Protein AF-A0A183HPW7-F1 (afdb_monomer_lite)

Secondary structure (DSSP, 8-state):
---S----S-HHHHTTTSHHHHHHHHHHHS--------SS--HHHHHHHHHHHHHHHHHTT---TT--HHHHHTT-HHHHHHHHHHHHHHHHHHHHHHHHHHHTEEEEE--PPP---------TTTT-S--EEEEEESS-HHHHHHHHHHHHHHHHTT-

Foldseek 3Di:
DDDPDDDCPDLLQVPLQLPVLQVVCCVLPVDHFDQDDDPDRDNVSSQVNLVRSVVVVVVLPQDLVPAHSVCSNVSPPVNSVVVVVSVVVSSVVVVVVVLCVVLFWDWDQDPDDDDDDDDDDDDVPPPPSDPTDTDDGRDPPVSSVVSVVVVVVVVVVVD

Structure (mmCIF, N/CA/C/O backbone):
data_AF-A0A183HPW7-F1
#
_entry.id   AF-A0A183HPW7-F1
#
loop_
_atom_site.group_PDB
_atom_site.id
_atom_site.type_symbol
_atom_site.label_atom_id
_atom_site.label_alt_id
_atom_site.label_comp_id
_atom_site.label_asym_id
_atom_site.label_entity_id
_atom_site.label_seq_id
_atom_site.pdbx_PDB_ins_code
_atom_site.Cartn_x
_atom_site.Cartn_y
_atom_site.Cartn_z
_atom_site.occupancy
_atom_site.B_iso_or_equiv
_atom_site.auth_seq_id
_atom_site.auth_comp_id
_atom_site.auth_asym_id
_atom_site.auth_atom_id
_atom_site.pdbx_PDB_model_num
ATOM 1 N N . MET A 1 1 ? 6.736 8.125 -18.982 1.00 39.19 1 MET A N 1
ATOM 2 C CA . MET A 1 1 ? 6.614 9.354 -18.169 1.00 39.19 1 MET A CA 1
ATOM 3 C C . MET A 1 1 ? 5.223 9.303 -17.582 1.00 39.19 1 MET A C 1
ATOM 5 O O . MET A 1 1 ? 4.291 9.486 -18.347 1.00 39.19 1 MET A O 1
ATOM 9 N N . HIS A 1 2 ? 5.097 8.968 -16.300 1.00 50.53 2 HIS A N 1
ATOM 10 C CA . HIS A 1 2 ? 3.793 8.844 -15.653 1.00 50.53 2 HIS A CA 1
ATOM 11 C C . HIS A 1 2 ? 3.227 10.245 -15.401 1.00 50.53 2 HIS A C 1
ATOM 13 O O . HIS A 1 2 ? 3.816 11.035 -14.653 1.00 50.53 2 HIS A O 1
ATOM 19 N N . SER A 1 3 ? 2.171 10.587 -16.136 1.00 44.47 3 SER A N 1
ATOM 20 C CA . SER A 1 3 ? 1.472 11.867 -16.039 1.00 44.47 3 SER A CA 1
ATOM 21 C C . SER A 1 3 ? 0.524 11.838 -14.840 1.00 44.47 3 SER A C 1
ATOM 23 O O . SER A 1 3 ? 0.104 10.787 -14.376 1.00 44.47 3 SER A O 1
ATOM 25 N N . SER A 1 4 ? 0.201 13.012 -14.313 1.00 51.66 4 SER A N 1
ATOM 26 C CA . SER A 1 4 ? -0.443 13.310 -13.022 1.00 51.66 4 SER A CA 1
ATOM 27 C C . SER A 1 4 ? -1.855 12.731 -12.767 1.00 51.66 4 SER A C 1
ATOM 29 O O . SER A 1 4 ? -2.539 13.191 -11.855 1.00 51.66 4 SER A O 1
ATOM 31 N N . SER A 1 5 ? -2.326 11.754 -13.542 1.00 58.62 5 SER A N 1
ATOM 32 C CA . SER A 1 5 ? -3.628 11.105 -13.373 1.00 58.62 5 SER A CA 1
ATOM 33 C C . SER A 1 5 ? -3.612 9.747 -14.078 1.00 58.62 5 SER A C 1
ATOM 35 O O . SER A 1 5 ? -3.964 9.656 -15.247 1.00 58.62 5 SER A O 1
ATOM 37 N N . GLU A 1 6 ? -3.139 8.697 -13.410 1.00 62.62 6 GLU A N 1
ATOM 38 C CA . GLU A 1 6 ? -3.058 7.367 -14.021 1.00 62.62 6 GLU A CA 1
ATOM 39 C C . GLU A 1 6 ? -3.808 6.363 -13.155 1.00 62.62 6 GLU A C 1
ATOM 41 O O . GLU A 1 6 ? -3.376 5.959 -12.074 1.00 62.62 6 GLU A O 1
ATOM 46 N N . LEU A 1 7 ? -4.994 6.007 -13.644 1.00 79.94 7 LEU A N 1
ATOM 47 C CA . LEU A 1 7 ? -5.596 4.725 -13.327 1.00 79.94 7 LEU A CA 1
ATOM 48 C C . LEU A 1 7 ? -4.624 3.648 -13.817 1.00 79.94 7 LEU A C 1
ATOM 50 O O . LEU A 1 7 ? -4.054 3.780 -14.894 1.00 79.94 7 LEU A O 1
ATOM 54 N N . VAL A 1 8 ? -4.428 2.605 -13.017 1.00 89.00 8 VAL A N 1
ATOM 55 C CA . VAL A 1 8 ? -3.639 1.443 -13.435 1.00 89.00 8 VAL A CA 1
ATOM 56 C C . VAL A 1 8 ? -4.417 0.724 -14.538 1.00 89.00 8 VAL A C 1
ATOM 58 O O . VAL A 1 8 ? -5.547 0.293 -14.294 1.00 89.00 8 VAL A O 1
ATOM 61 N N . GLU A 1 9 ? -3.831 0.608 -15.729 1.00 91.81 9 GLU A N 1
ATOM 62 C CA . GLU A 1 9 ? -4.420 -0.098 -16.873 1.00 91.81 9 GLU A CA 1
ATOM 63 C C . GLU A 1 9 ? -3.925 -1.546 -16.923 1.00 91.81 9 GLU A C 1
ATOM 65 O O . GLU A 1 9 ? -4.725 -2.474 -17.059 1.00 91.81 9 GLU A O 1
ATOM 70 N N . ASP A 1 10 ? -2.619 -1.745 -16.730 1.00 93.38 10 ASP A N 1
ATOM 71 C CA . ASP A 1 10 ? -1.989 -3.057 -16.615 1.00 93.38 10 ASP A CA 1
ATOM 72 C C . ASP A 1 10 ? -1.133 -3.113 -15.349 1.00 93.38 10 ASP A C 1
ATOM 74 O O . ASP A 1 10 ? -0.018 -2.597 -15.281 1.00 93.38 10 ASP A O 1
ATOM 78 N N . LEU A 1 11 ? -1.642 -3.820 -14.340 1.00 93.81 11 LEU A N 1
ATOM 79 C CA . LEU A 1 11 ? -0.978 -3.992 -13.050 1.00 93.81 11 LEU A CA 1
ATOM 80 C C . LEU A 1 11 ? 0.465 -4.510 -13.171 1.00 93.81 11 LEU A C 1
ATOM 82 O O . LEU A 1 11 ? 1.309 -4.177 -12.336 1.00 93.81 11 LEU A O 1
ATOM 86 N N . PHE A 1 12 ? 0.745 -5.362 -14.157 1.00 94.94 12 PHE A N 1
ATOM 87 C CA . PHE A 1 12 ? 2.037 -6.030 -14.285 1.00 94.94 12 PHE A CA 1
ATOM 88 C C . PHE A 1 12 ? 3.067 -5.180 -15.005 1.00 94.94 12 PHE A C 1
ATOM 90 O O . PHE A 1 12 ? 4.255 -5.397 -14.781 1.00 94.94 12 PHE A O 1
ATOM 97 N N . GLU A 1 13 ? 2.632 -4.218 -15.815 1.00 94.00 13 GLU A N 1
ATOM 98 C CA . GLU A 1 13 ? 3.511 -3.266 -16.486 1.00 94.00 13 GLU A CA 1
ATOM 99 C C . GLU A 1 13 ? 3.653 -1.966 -15.689 1.00 94.00 13 GLU A C 1
ATOM 101 O O . GLU A 1 13 ? 4.775 -1.530 -15.416 1.00 94.00 13 GLU A O 1
ATOM 106 N N . ASP A 1 14 ? 2.542 -1.414 -15.207 1.00 93.50 14 ASP A N 1
ATOM 107 C CA . ASP A 1 14 ? 2.483 -0.098 -14.565 1.00 93.50 14 ASP A CA 1
ATOM 108 C C . ASP A 1 14 ? 3.183 -0.058 -13.196 1.00 93.50 14 ASP A C 1
ATOM 110 O O . ASP A 1 14 ? 3.572 1.003 -12.710 1.00 93.50 14 ASP A O 1
ATOM 114 N N . LEU A 1 15 ? 3.392 -1.213 -12.552 1.00 94.62 15 LEU A N 1
ATOM 115 C CA . LEU A 1 15 ? 4.116 -1.298 -11.278 1.00 94.62 15 LEU A CA 1
ATOM 116 C C . LEU A 1 15 ? 5.626 -1.545 -11.422 1.00 94.62 15 LEU A C 1
ATOM 118 O O . LEU A 1 15 ? 6.346 -1.476 -10.421 1.00 94.62 15 LEU A O 1
ATOM 122 N N . LYS A 1 16 ? 6.141 -1.831 -12.626 1.00 95.00 16 LYS A N 1
ATOM 123 C CA . LYS A 1 16 ? 7.537 -2.285 -12.823 1.00 95.00 16 LYS A CA 1
ATOM 124 C C . LYS A 1 16 ? 8.583 -1.248 -12.460 1.00 95.00 16 LYS A C 1
ATOM 126 O O . LYS A 1 16 ? 9.700 -1.616 -12.099 1.00 95.00 16 LYS A O 1
ATOM 131 N N . ASP A 1 17 ? 8.268 0.034 -12.592 1.00 93.56 17 ASP A N 1
ATOM 132 C CA . ASP A 1 17 ? 9.202 1.114 -12.270 1.00 93.56 17 ASP A CA 1
ATOM 133 C C . ASP A 1 17 ? 9.198 1.500 -10.778 1.00 93.56 17 ASP A C 1
ATOM 135 O O . ASP A 1 17 ? 10.038 2.287 -10.325 1.00 93.56 17 ASP A O 1
ATOM 139 N N . GLY A 1 18 ? 8.267 0.923 -10.010 1.00 94.38 18 GLY A N 1
ATOM 140 C CA . GLY A 1 18 ? 8.073 1.145 -8.584 1.00 94.38 18 GLY A CA 1
ATOM 141 C C . GLY A 1 18 ? 7.488 2.505 -8.206 1.00 94.38 18 GLY A C 1
ATOM 142 O O . GLY A 1 18 ? 7.265 2.735 -7.021 1.00 94.38 18 GLY A O 1
ATOM 143 N N . VAL A 1 19 ? 7.218 3.401 -9.156 1.00 94.00 19 VAL A N 1
ATOM 144 C CA . VAL A 1 19 ? 6.720 4.753 -8.871 1.00 94.00 19 VAL A CA 1
ATOM 145 C C . VAL A 1 19 ? 5.302 4.697 -8.315 1.00 94.00 19 VAL A C 1
ATOM 147 O O . VAL A 1 19 ? 5.043 5.231 -7.235 1.00 94.00 19 VAL A O 1
ATOM 150 N N . LEU A 1 20 ? 4.393 4.019 -9.019 1.00 93.62 20 LEU A N 1
ATOM 151 C CA . LEU A 1 20 ? 3.006 3.874 -8.573 1.00 93.62 20 LEU A CA 1
ATOM 152 C C . LEU A 1 20 ? 2.904 3.058 -7.282 1.00 93.62 20 LEU A C 1
ATOM 154 O O . LEU A 1 20 ? 2.087 3.379 -6.421 1.00 93.62 20 LEU A O 1
ATOM 158 N N . LEU A 1 21 ? 3.774 2.058 -7.102 1.00 95.38 21 LEU A N 1
ATOM 159 C CA . LEU A 1 21 ? 3.840 1.302 -5.853 1.00 95.38 21 LEU A CA 1
ATOM 160 C C . LEU A 1 21 ? 4.242 2.202 -4.676 1.00 95.38 21 LEU A C 1
ATOM 162 O O . LEU A 1 21 ? 3.623 2.120 -3.616 1.00 95.38 21 LEU A O 1
ATOM 166 N N . CYS A 1 22 ? 5.234 3.081 -4.856 1.00 95.69 22 CYS A N 1
ATOM 167 C CA . CYS A 1 22 ? 5.590 4.069 -3.841 1.00 95.69 22 CYS A CA 1
ATOM 168 C C . CYS A 1 22 ? 4.403 4.983 -3.519 1.00 95.69 22 CYS A C 1
ATOM 170 O O . CYS A 1 22 ? 4.045 5.077 -2.351 1.00 95.69 22 CYS A O 1
ATOM 172 N N . HIS A 1 23 ? 3.742 5.580 -4.517 1.00 94.00 23 HIS A N 1
ATOM 173 C CA . HIS A 1 23 ? 2.583 6.450 -4.268 1.00 94.00 23 HIS A CA 1
ATOM 174 C C . HIS A 1 23 ? 1.438 5.727 -3.550 1.00 94.00 23 HIS A C 1
ATOM 176 O O . HIS A 1 23 ? 0.815 6.286 -2.650 1.00 94.00 23 HIS A O 1
ATOM 182 N N . LEU A 1 24 ? 1.156 4.473 -3.917 1.00 95.38 24 LEU A N 1
ATOM 183 C CA . LEU A 1 24 ? 0.146 3.669 -3.232 1.00 95.38 24 LEU A CA 1
ATOM 184 C C . LEU A 1 24 ? 0.494 3.509 -1.747 1.00 95.38 24 LEU A C 1
ATOM 186 O O . LEU A 1 24 ? -0.372 3.670 -0.890 1.00 95.38 24 LEU A O 1
ATOM 190 N N . ILE A 1 25 ? 1.760 3.229 -1.433 1.00 95.62 25 ILE A N 1
ATOM 191 C CA . ILE A 1 25 ? 2.231 3.141 -0.048 1.00 95.62 25 ILE A CA 1
ATOM 192 C C . ILE A 1 25 ? 2.106 4.496 0.651 1.00 95.62 25 ILE A C 1
ATOM 194 O O . ILE A 1 25 ? 1.647 4.524 1.789 1.00 95.62 25 ILE A O 1
ATOM 198 N N . GLU A 1 26 ? 2.449 5.608 -0.002 1.00 95.06 26 GLU A N 1
ATOM 199 C CA . GLU A 1 26 ? 2.280 6.954 0.567 1.00 95.06 26 GLU A CA 1
ATOM 200 C C . GLU A 1 26 ? 0.821 7.221 0.948 1.00 95.06 26 GLU A C 1
ATOM 202 O O . GLU A 1 26 ? 0.542 7.658 2.063 1.00 95.06 26 GLU A O 1
ATOM 207 N N . VAL A 1 27 ? -0.124 6.882 0.066 1.00 93.81 27 VAL A N 1
ATOM 208 C CA . VAL A 1 27 ? -1.564 7.040 0.319 1.00 93.81 27 VAL A CA 1
ATOM 209 C C . VAL A 1 27 ? -2.035 6.153 1.472 1.00 93.81 27 VAL A C 1
ATOM 211 O O . VAL A 1 27 ? -2.800 6.607 2.321 1.00 93.81 27 VAL A O 1
ATOM 214 N N . LEU A 1 28 ? -1.584 4.898 1.528 1.00 93.94 28 LEU A N 1
ATOM 215 C CA . LEU A 1 28 ? -2.006 3.945 2.561 1.00 93.94 28 LEU A CA 1
ATOM 216 C C . LEU A 1 28 ? -1.387 4.237 3.934 1.00 93.94 28 LEU A C 1
ATOM 218 O O . LEU A 1 28 ? -1.992 3.934 4.959 1.00 93.94 28 LEU A O 1
ATOM 222 N N . THR A 1 29 ? -0.182 4.806 3.968 1.00 91.56 29 THR A N 1
ATOM 223 C CA . THR A 1 29 ? 0.591 4.996 5.205 1.00 91.56 29 THR A CA 1
ATOM 224 C C . THR A 1 29 ? 0.607 6.436 5.712 1.00 91.56 29 THR A C 1
ATOM 226 O O . THR A 1 29 ? 0.921 6.647 6.886 1.00 91.56 29 THR A O 1
ATOM 229 N N . GLY A 1 30 ? 0.311 7.414 4.851 1.00 92.69 30 GLY A N 1
ATOM 230 C CA . GLY A 1 30 ? 0.507 8.842 5.109 1.00 92.69 30 GLY A CA 1
ATOM 231 C C . GLY A 1 30 ? 1.979 9.275 5.160 1.00 92.69 30 GLY A C 1
ATOM 232 O O . GLY A 1 30 ? 2.264 10.411 5.531 1.00 92.69 30 GLY A O 1
ATOM 233 N N . GLU A 1 31 ? 2.922 8.388 4.832 1.00 92.31 31 GLU A N 1
ATOM 234 C CA . GLU A 1 31 ? 4.359 8.658 4.852 1.00 92.31 31 GLU A CA 1
ATOM 235 C C . GLU A 1 31 ? 4.865 8.923 3.434 1.00 92.31 31 GLU A C 1
ATOM 237 O O . GLU A 1 31 ? 4.652 8.093 2.561 1.00 92.31 31 GLU A O 1
ATOM 242 N N . ALA A 1 32 ? 5.561 10.040 3.208 1.00 92.94 32 ALA A N 1
ATOM 243 C CA . ALA A 1 32 ? 6.171 10.342 1.912 1.00 92.94 32 ALA A CA 1
ATOM 244 C C . ALA A 1 32 ? 7.408 9.465 1.651 1.00 92.94 32 ALA A C 1
ATOM 246 O O . ALA A 1 32 ? 8.271 9.316 2.521 1.00 92.94 32 ALA A O 1
ATOM 247 N N . LEU A 1 33 ? 7.522 8.918 0.441 1.00 92.88 33 LEU A N 1
ATOM 248 C CA . LEU A 1 33 ? 8.605 8.039 0.016 1.00 92.88 33 LEU A CA 1
ATOM 249 C C . LEU A 1 33 ? 9.509 8.754 -1.001 1.00 92.88 33 LEU A C 1
ATOM 251 O O . LEU A 1 33 ? 9.033 9.435 -1.909 1.00 92.88 33 LEU A O 1
ATOM 255 N N . PRO A 1 34 ? 10.839 8.572 -0.926 1.00 90.56 34 PRO A N 1
ATOM 256 C CA . PRO A 1 34 ? 11.725 9.066 -1.969 1.00 90.56 34 PRO A CA 1
ATOM 257 C C . PRO A 1 34 ? 11.512 8.259 -3.259 1.00 90.56 34 PRO A C 1
ATOM 259 O O . PRO A 1 34 ? 11.750 7.050 -3.292 1.00 90.56 34 PRO A O 1
ATOM 262 N N . VAL A 1 35 ? 11.092 8.937 -4.332 1.00 89.88 35 VAL A N 1
ATOM 263 C CA . VAL A 1 35 ? 10.887 8.332 -5.656 1.00 89.88 35 VAL A CA 1
ATOM 264 C C . VAL A 1 35 ? 11.880 8.905 -6.662 1.00 89.88 35 VAL A C 1
ATOM 266 O O . VAL A 1 35 ? 11.911 10.109 -6.918 1.00 89.88 35 VAL A O 1
ATOM 269 N N . ASN A 1 36 ? 12.661 8.033 -7.295 1.00 86.06 36 ASN A N 1
ATOM 270 C CA . ASN A 1 36 ? 13.537 8.413 -8.395 1.00 86.06 36 ASN A CA 1
ATOM 271 C C . ASN A 1 36 ? 12.714 8.548 -9.679 1.00 86.06 36 ASN A C 1
ATOM 273 O O . ASN A 1 36 ? 12.396 7.550 -10.326 1.00 86.06 36 ASN A O 1
ATOM 277 N N . LYS A 1 37 ? 12.393 9.791 -10.050 1.00 74.94 37 LYS A N 1
ATOM 278 C CA . LYS A 1 37 ? 11.747 10.147 -11.322 1.00 74.94 37 LYS A CA 1
ATOM 279 C C . LYS A 1 37 ? 12.730 10.935 -12.182 1.00 74.94 37 LYS A C 1
ATOM 281 O O . LYS A 1 37 ? 12.712 12.163 -12.206 1.00 74.94 37 LYS A O 1
ATOM 286 N N . THR A 1 38 ? 13.649 10.238 -12.840 1.00 75.25 38 THR A N 1
ATOM 287 C CA . THR A 1 38 ? 14.586 10.863 -13.782 1.00 75.25 38 THR A CA 1
ATOM 288 C C . THR A 1 38 ? 13.977 10.926 -15.183 1.00 75.25 38 THR A C 1
ATOM 290 O O . THR A 1 38 ? 13.110 10.129 -15.542 1.00 75.25 38 THR A O 1
ATOM 293 N N . LYS A 1 39 ? 14.436 11.885 -16.001 1.00 66.25 39 LYS A N 1
ATOM 294 C CA . LYS A 1 39 ? 13.990 12.041 -17.400 1.00 66.25 39 LYS A CA 1
ATOM 295 C C . LYS A 1 39 ? 14.290 10.795 -18.249 1.00 66.25 39 LYS A C 1
ATOM 297 O O . LYS A 1 39 ? 13.531 10.476 -19.155 1.00 66.25 39 LYS A O 1
ATOM 302 N N . GLU A 1 40 ? 15.365 10.083 -17.916 1.00 75.00 40 GLU A N 1
ATOM 303 C CA . GLU A 1 40 ? 15.715 8.773 -18.468 1.00 75.00 40 GLU A CA 1
ATOM 304 C C . GLU A 1 40 ? 15.569 7.703 -17.383 1.00 75.00 40 GLU A C 1
ATOM 306 O O . GLU A 1 40 ? 16.518 7.413 -16.646 1.00 75.00 40 GLU A O 1
ATOM 311 N N . SER A 1 41 ? 14.377 7.114 -17.275 1.00 78.38 41 SER A N 1
ATOM 312 C CA . SER A 1 41 ? 14.176 5.987 -16.366 1.00 78.38 41 SER A CA 1
ATOM 313 C C . SER A 1 41 ? 14.945 4.763 -16.868 1.00 78.38 41 SER A C 1
ATOM 315 O O . SER A 1 41 ? 14.849 4.370 -18.030 1.00 78.38 41 SER A O 1
ATOM 317 N N . LYS A 1 42 ? 15.738 4.165 -15.979 1.00 87.69 42 LYS A N 1
ATOM 318 C CA . LYS A 1 42 ? 16.581 2.991 -16.233 1.00 87.69 42 LYS A CA 1
ATOM 319 C C . LYS A 1 42 ? 16.241 1.925 -15.208 1.00 87.69 42 LYS A C 1
ATOM 321 O O . LYS A 1 42 ? 15.800 2.235 -14.103 1.00 87.69 42 LYS A O 1
ATOM 326 N N . ARG A 1 43 ? 16.559 0.668 -15.521 1.00 92.06 43 ARG A N 1
ATOM 327 C CA . ARG A 1 43 ? 16.297 -0.474 -14.630 1.00 92.06 43 ARG A CA 1
ATOM 328 C C . ARG A 1 43 ? 16.847 -0.272 -13.213 1.00 92.06 43 ARG A C 1
ATOM 330 O O . ARG A 1 43 ? 16.200 -0.660 -12.254 1.00 92.06 43 ARG A O 1
ATOM 337 N N . VAL A 1 44 ? 17.99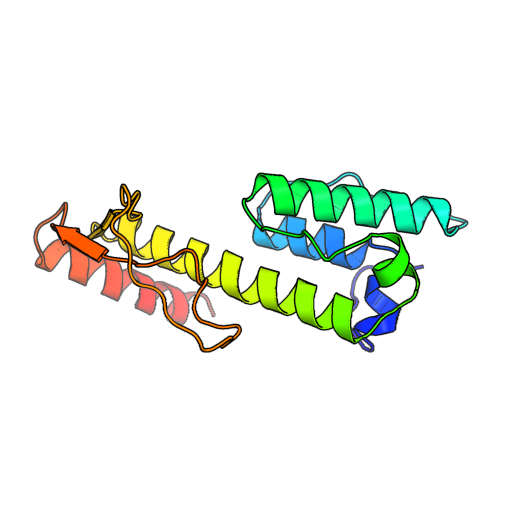3 0.391 -13.063 1.00 92.62 44 VAL A N 1
ATOM 338 C CA . VAL A 1 44 ? 18.557 0.728 -11.742 1.00 92.62 44 VAL A CA 1
ATOM 339 C C . VAL A 1 44 ? 17.645 1.641 -10.913 1.00 92.62 44 VAL A C 1
ATOM 341 O O . VAL A 1 44 ? 17.520 1.439 -9.708 1.00 92.62 44 VAL A O 1
ATOM 344 N N . HIS A 1 45 ? 16.953 2.594 -11.546 1.00 93.19 45 HIS A N 1
ATOM 345 C CA . HIS A 1 45 ? 15.980 3.462 -10.880 1.00 93.19 45 HIS A CA 1
ATOM 346 C C . HIS A 1 45 ? 14.732 2.677 -10.473 1.00 93.19 45 HIS A C 1
ATOM 348 O O . HIS A 1 45 ? 14.264 2.838 -9.350 1.00 93.19 45 HIS A O 1
ATOM 354 N N . HIS A 1 46 ? 14.269 1.761 -11.331 1.00 94.88 46 HIS A N 1
ATOM 355 C CA . HIS A 1 46 ? 13.134 0.884 -11.030 1.00 94.88 46 HIS A CA 1
ATOM 356 C C . HIS A 1 46 ? 13.418 0.040 -9.783 1.00 94.88 46 HIS A C 1
ATOM 358 O O . HIS A 1 46 ? 12.667 0.062 -8.810 1.00 94.88 46 HIS A O 1
ATOM 364 N N . ILE A 1 47 ? 14.565 -0.647 -9.775 1.00 96.38 47 ILE A N 1
ATOM 365 C CA . ILE A 1 47 ? 14.999 -1.471 -8.643 1.00 96.38 47 ILE A CA 1
ATOM 366 C C . ILE A 1 47 ? 15.145 -0.630 -7.376 1.00 96.38 47 ILE A C 1
ATOM 368 O O . ILE A 1 47 ? 14.736 -1.080 -6.307 1.00 96.38 47 ILE A O 1
ATOM 372 N N . SER A 1 48 ? 15.687 0.586 -7.475 1.00 96.06 48 SER A N 1
ATOM 373 C CA . SER A 1 48 ? 15.810 1.485 -6.326 1.00 96.06 48 SER A CA 1
ATOM 374 C C . SER A 1 48 ? 14.443 1.863 -5.745 1.00 96.06 48 SER A C 1
ATOM 376 O O . SER A 1 48 ? 14.246 1.691 -4.545 1.00 96.06 48 SER A O 1
ATOM 378 N N . ASN A 1 49 ? 13.486 2.286 -6.576 1.00 96.50 49 ASN A N 1
ATOM 379 C CA . ASN A 1 49 ? 12.132 2.637 -6.134 1.00 96.50 49 ASN A CA 1
ATOM 380 C C . ASN A 1 49 ? 11.421 1.437 -5.490 1.00 96.50 49 ASN A C 1
ATOM 382 O O . ASN A 1 49 ? 10.897 1.538 -4.383 1.00 96.50 49 ASN A O 1
ATOM 386 N N . LEU A 1 50 ? 11.480 0.271 -6.137 1.00 97.44 50 LEU A N 1
ATOM 387 C CA . LEU A 1 50 ? 10.907 -0.969 -5.612 1.00 97.44 50 LEU A CA 1
ATOM 388 C C . LEU A 1 50 ? 11.559 -1.399 -4.293 1.00 97.44 50 LEU A C 1
ATOM 390 O O . LEU A 1 50 ? 10.877 -1.859 -3.382 1.00 97.44 50 LEU A O 1
ATOM 394 N N . THR A 1 51 ? 12.872 -1.217 -4.151 1.00 96.88 51 THR A N 1
ATOM 395 C CA . THR A 1 51 ? 13.579 -1.503 -2.895 1.00 96.88 51 THR A CA 1
ATOM 396 C C . THR A 1 51 ? 13.099 -0.584 -1.774 1.00 96.88 51 THR A C 1
ATOM 398 O O . THR A 1 51 ? 12.836 -1.067 -0.670 1.00 96.88 51 THR A O 1
ATOM 401 N N . THR A 1 52 ? 12.925 0.711 -2.051 1.00 96.75 52 THR A N 1
ATOM 402 C CA . THR A 1 52 ? 12.347 1.675 -1.104 1.00 96.75 52 THR A CA 1
ATOM 403 C C . THR A 1 52 ? 10.947 1.241 -0.674 1.00 96.75 52 THR A C 1
ATOM 405 O O . THR A 1 52 ? 10.702 1.080 0.522 1.00 96.75 52 THR A O 1
ATOM 408 N N . ALA A 1 53 ? 10.061 0.962 -1.634 1.00 97.12 53 ALA A N 1
ATOM 409 C CA . ALA A 1 53 ? 8.696 0.508 -1.380 1.00 97.12 53 ALA A CA 1
ATOM 410 C C . ALA A 1 53 ? 8.657 -0.735 -0.472 1.00 97.12 53 ALA A C 1
ATOM 412 O O . ALA A 1 53 ? 8.027 -0.730 0.588 1.00 97.12 53 ALA A O 1
ATOM 413 N N . LEU A 1 54 ? 9.395 -1.790 -0.835 1.00 96.75 54 LEU A N 1
ATOM 414 C CA . LEU A 1 54 ? 9.427 -3.026 -0.050 1.00 96.75 54 LEU A CA 1
ATOM 415 C C . LEU A 1 54 ? 10.049 -2.828 1.340 1.00 96.75 54 LEU A C 1
ATOM 417 O O . LEU A 1 54 ? 9.672 -3.521 2.282 1.00 96.75 54 LEU A O 1
ATOM 421 N N . THR A 1 55 ? 10.994 -1.899 1.497 1.00 95.62 55 THR A N 1
ATOM 422 C CA . THR A 1 55 ? 11.589 -1.580 2.804 1.00 95.62 55 THR A CA 1
ATOM 423 C C . THR A 1 55 ? 10.561 -0.950 3.740 1.00 95.62 55 THR A C 1
ATOM 425 O O . THR A 1 55 ? 10.448 -1.368 4.894 1.00 95.62 55 THR A O 1
ATOM 428 N N . VAL A 1 56 ? 9.765 -0.002 3.239 1.00 95.38 56 VAL A N 1
ATOM 429 C CA . VAL A 1 56 ? 8.686 0.622 4.021 1.00 95.38 56 VAL A CA 1
ATOM 430 C C . VAL A 1 56 ? 7.634 -0.408 4.427 1.00 95.38 56 VAL A C 1
ATOM 432 O O . VAL A 1 56 ? 7.250 -0.461 5.595 1.00 95.38 56 VAL A O 1
ATOM 435 N N . LEU A 1 57 ? 7.220 -1.281 3.506 1.00 94.69 57 LEU A N 1
ATOM 436 C CA . LEU A 1 57 ? 6.256 -2.342 3.806 1.00 94.69 57 LEU A CA 1
ATOM 437 C C . LEU A 1 57 ? 6.776 -3.324 4.869 1.00 94.69 57 LEU A C 1
ATOM 439 O O . LEU A 1 57 ? 6.037 -3.689 5.782 1.00 94.69 57 LEU A O 1
ATOM 443 N N . ARG A 1 58 ? 8.060 -3.703 4.821 1.00 93.12 58 ARG A N 1
ATOM 444 C CA . ARG A 1 58 ? 8.672 -4.523 5.883 1.00 93.12 58 ARG A CA 1
ATOM 445 C C . ARG A 1 58 ? 8.668 -3.806 7.230 1.00 93.12 58 ARG A C 1
ATOM 447 O O . ARG A 1 58 ? 8.339 -4.420 8.238 1.00 93.12 58 ARG A O 1
ATOM 454 N N . ARG A 1 59 ? 8.968 -2.502 7.259 1.00 93.38 59 ARG A N 1
ATOM 455 C CA . ARG A 1 59 ? 8.907 -1.694 8.490 1.00 93.38 59 ARG A CA 1
ATOM 456 C C . ARG A 1 59 ? 7.486 -1.605 9.058 1.00 93.38 59 ARG A C 1
ATOM 458 O O . ARG A 1 59 ? 7.331 -1.545 10.272 1.00 93.38 59 ARG A O 1
ATOM 465 N N . ARG A 1 60 ? 6.460 -1.631 8.201 1.00 90.12 60 ARG A N 1
ATOM 466 C CA . ARG A 1 60 ? 5.043 -1.726 8.599 1.00 90.12 60 ARG A CA 1
ATOM 467 C C . ARG A 1 60 ? 4.629 -3.122 9.087 1.00 90.12 60 ARG A C 1
ATOM 469 O O . ARG A 1 60 ? 3.545 -3.275 9.631 1.00 90.12 60 ARG A O 1
ATOM 476 N N . GLY A 1 61 ? 5.505 -4.122 8.975 1.00 87.62 61 GLY A N 1
ATOM 477 C CA . GLY A 1 61 ? 5.286 -5.466 9.511 1.00 87.62 61 GLY A CA 1
ATOM 478 C C . GLY A 1 61 ? 4.804 -6.489 8.484 1.00 87.62 61 GLY A C 1
ATOM 479 O O . GLY A 1 61 ? 4.355 -7.564 8.877 1.00 87.62 61 GLY A O 1
ATOM 480 N N . LEU A 1 62 ? 4.891 -6.195 7.180 1.00 91.19 62 LEU A N 1
ATOM 481 C CA . LEU A 1 62 ? 4.639 -7.204 6.152 1.00 91.19 62 LEU A CA 1
ATOM 482 C C . LEU A 1 62 ? 5.836 -8.155 6.028 1.00 91.19 62 LEU A C 1
ATOM 484 O O . LEU A 1 62 ? 6.972 -7.725 5.814 1.00 91.19 62 LEU A O 1
ATOM 488 N N . ASP A 1 63 ? 5.561 -9.459 6.074 1.00 85.88 63 ASP A N 1
ATOM 489 C CA . ASP A 1 63 ? 6.562 -10.493 5.822 1.00 85.88 63 ASP A CA 1
ATOM 490 C C . ASP A 1 63 ? 6.698 -10.774 4.314 1.00 85.88 63 ASP A C 1
ATOM 492 O O . ASP A 1 63 ? 5.918 -11.503 3.694 1.00 85.88 63 ASP A O 1
ATOM 496 N N . LEU A 1 64 ? 7.687 -10.123 3.700 1.00 87.44 64 LEU A N 1
ATOM 497 C CA . LEU A 1 64 ? 7.898 -10.092 2.251 1.00 87.44 64 LEU A CA 1
ATOM 498 C C . LEU A 1 64 ? 9.039 -11.021 1.797 1.00 87.44 64 LEU A C 1
ATOM 500 O O . LEU A 1 64 ? 9.823 -10.638 0.925 1.00 87.44 64 LEU A O 1
ATOM 504 N N . VAL A 1 65 ? 9.151 -12.222 2.382 1.00 76.50 65 VAL A N 1
ATOM 505 C CA . VAL A 1 65 ? 10.219 -13.212 2.090 1.00 76.50 65 VAL A CA 1
ATOM 506 C C . VAL A 1 65 ? 10.338 -13.539 0.599 1.00 76.50 65 VAL A C 1
ATOM 508 O O . VAL A 1 65 ? 11.443 -13.715 0.098 1.00 76.50 65 VAL A O 1
ATOM 511 N N . ASN A 1 66 ? 9.219 -13.557 -0.129 1.00 80.62 66 ASN A N 1
ATOM 512 C CA . ASN A 1 66 ? 9.182 -13.949 -1.542 1.00 80.62 66 ASN A CA 1
ATOM 513 C C . ASN A 1 66 ? 9.059 -12.766 -2.520 1.00 80.62 66 ASN A C 1
ATOM 515 O O . ASN A 1 66 ? 8.769 -12.981 -3.694 1.00 80.62 66 ASN A O 1
ATOM 519 N N . ASN A 1 67 ? 9.249 -11.525 -2.061 1.00 88.06 67 ASN A N 1
ATOM 520 C CA . ASN A 1 67 ? 9.146 -10.338 -2.913 1.00 88.06 67 ASN A CA 1
ATOM 521 C C . ASN A 1 67 ? 10.531 -9.725 -3.144 1.00 88.06 67 ASN A C 1
ATOM 523 O O . ASN A 1 67 ? 11.085 -9.045 -2.272 1.00 88.06 67 ASN A O 1
ATOM 527 N N . ASN A 1 68 ? 11.079 -9.960 -4.335 1.00 92.44 68 ASN A N 1
ATOM 528 C CA . ASN A 1 68 ? 12.334 -9.372 -4.793 1.00 92.44 68 ASN A CA 1
ATOM 529 C C . ASN A 1 68 ? 12.040 -8.198 -5.750 1.00 92.44 68 ASN A C 1
ATOM 531 O O . ASN A 1 68 ? 11.274 -8.382 -6.701 1.00 92.44 68 ASN A O 1
ATOM 535 N N . PRO A 1 69 ? 12.669 -7.017 -5.564 1.00 95.50 69 PRO A N 1
ATOM 536 C CA . PRO A 1 69 ? 12.563 -5.895 -6.500 1.00 95.50 69 PRO A CA 1
ATOM 537 C C . PRO A 1 69 ? 12.784 -6.283 -7.967 1.00 95.50 69 PRO A C 1
ATOM 539 O O . PRO A 1 69 ? 12.136 -5.747 -8.857 1.00 95.50 69 PRO A O 1
ATOM 542 N N . THR A 1 70 ? 13.683 -7.231 -8.232 1.00 96.44 70 THR A N 1
ATOM 543 C CA . THR A 1 70 ? 14.021 -7.655 -9.597 1.00 96.44 70 THR A CA 1
ATOM 544 C C . THR A 1 70 ? 12.858 -8.347 -10.288 1.00 96.44 70 THR A C 1
ATOM 546 O O . THR A 1 70 ? 12.592 -8.074 -11.455 1.00 96.44 70 THR A O 1
ATOM 549 N N . ASP A 1 71 ? 12.141 -9.207 -9.572 1.00 96.06 71 ASP A N 1
ATOM 550 C CA . ASP A 1 71 ? 11.010 -9.938 -10.132 1.00 96.06 71 ASP A CA 1
ATOM 551 C C . ASP A 1 71 ? 9.810 -9.026 -10.394 1.00 96.06 71 ASP A C 1
ATOM 553 O O . ASP A 1 71 ? 9.106 -9.198 -11.390 1.00 96.06 71 ASP A O 1
ATOM 557 N N . ILE A 1 72 ? 9.620 -8.016 -9.540 1.00 96.69 72 ILE A N 1
ATOM 558 C CA . ILE A 1 72 ? 8.603 -6.981 -9.744 1.00 96.69 72 ILE A CA 1
ATOM 559 C C . ILE A 1 72 ? 8.977 -6.107 -10.945 1.00 96.69 72 ILE A C 1
ATOM 561 O O . ILE A 1 72 ? 8.144 -5.890 -11.814 1.00 96.69 72 ILE A O 1
ATOM 565 N N . ALA A 1 73 ? 10.241 -5.687 -11.068 1.00 96.31 73 ALA A N 1
ATOM 566 C CA . ALA A 1 73 ? 10.715 -4.929 -12.229 1.00 96.31 73 ALA A CA 1
ATOM 567 C C . ALA A 1 73 ? 10.614 -5.715 -13.550 1.00 96.31 73 ALA A C 1
ATOM 569 O O . ALA A 1 73 ? 10.563 -5.117 -14.625 1.00 96.31 73 ALA A O 1
ATOM 570 N N . ASN A 1 74 ? 10.594 -7.049 -13.479 1.00 96.00 74 ASN A N 1
ATOM 571 C CA . ASN A 1 74 ? 10.369 -7.926 -14.627 1.00 96.00 74 ASN A CA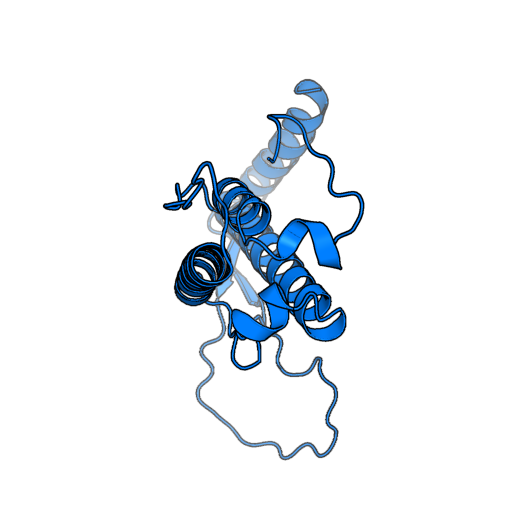 1
ATOM 572 C C . ASN A 1 74 ? 8.882 -8.117 -14.960 1.00 96.00 74 ASN A C 1
ATOM 574 O O . ASN A 1 74 ? 8.585 -8.744 -15.972 1.00 96.00 74 ASN A O 1
ATOM 578 N N . GLY A 1 75 ? 7.962 -7.602 -14.140 1.00 94.88 75 GLY A N 1
ATOM 579 C CA . GLY A 1 75 ? 6.525 -7.743 -14.357 1.00 94.88 75 GLY A CA 1
ATOM 580 C C . GLY A 1 75 ? 5.987 -9.130 -14.010 1.00 94.88 75 GLY A C 1
ATOM 581 O O . GLY A 1 75 ? 5.010 -9.562 -14.607 1.00 94.88 75 GLY A O 1
ATOM 582 N N . ASN A 1 76 ? 6.623 -9.880 -13.095 1.00 95.56 76 ASN A N 1
ATOM 583 C CA . ASN A 1 76 ? 6.186 -11.244 -12.779 1.00 95.56 76 ASN A CA 1
ATOM 584 C C . ASN A 1 76 ? 4.771 -11.243 -12.153 1.00 95.56 76 ASN A C 1
ATOM 586 O O . ASN A 1 76 ? 4.634 -10.836 -10.991 1.00 95.56 76 ASN A O 1
ATOM 590 N N . PRO A 1 77 ? 3.735 -11.770 -12.842 1.00 93.88 77 PRO A N 1
ATOM 591 C CA . PRO A 1 77 ? 2.352 -11.622 -12.392 1.00 93.88 77 PRO A CA 1
ATOM 592 C C . PRO A 1 77 ? 2.085 -12.270 -11.036 1.00 93.88 77 PRO A C 1
ATOM 594 O O . PRO A 1 77 ? 1.389 -11.710 -10.193 1.00 93.88 77 PRO A O 1
ATOM 597 N N . ARG A 1 78 ? 2.691 -13.436 -10.779 1.00 91.88 78 ARG A N 1
ATOM 598 C CA . ARG A 1 78 ? 2.497 -14.172 -9.525 1.00 91.88 78 ARG A CA 1
ATOM 599 C C . ARG A 1 78 ? 3.022 -13.388 -8.325 1.00 91.88 78 ARG A C 1
ATOM 601 O O . ARG A 1 78 ? 2.386 -13.386 -7.273 1.00 91.88 78 ARG A O 1
ATOM 608 N N . ILE A 1 79 ? 4.181 -12.750 -8.477 1.00 93.62 79 ILE A N 1
ATOM 609 C CA . ILE A 1 79 ? 4.823 -11.985 -7.402 1.00 93.62 79 ILE A CA 1
ATOM 610 C C . ILE A 1 79 ? 4.079 -10.670 -7.184 1.00 93.62 79 ILE A C 1
ATOM 612 O O . ILE A 1 79 ? 3.745 -10.349 -6.048 1.00 93.62 79 ILE A O 1
ATOM 616 N N . ILE A 1 80 ? 3.731 -9.963 -8.262 1.00 95.19 80 ILE A N 1
ATOM 617 C CA . ILE A 1 80 ? 2.979 -8.706 -8.179 1.00 95.19 80 ILE A CA 1
ATOM 618 C C . ILE A 1 80 ? 1.600 -8.931 -7.546 1.00 95.19 80 ILE A C 1
ATOM 620 O O . ILE A 1 80 ? 1.252 -8.242 -6.589 1.00 95.19 80 ILE A O 1
ATOM 624 N N . CYS A 1 81 ? 0.839 -9.938 -7.988 1.00 94.25 81 CYS A N 1
ATOM 625 C CA . CYS A 1 81 ? -0.441 -10.277 -7.362 1.00 94.25 81 CYS A CA 1
ATOM 626 C C . CYS A 1 81 ? -0.280 -10.648 -5.883 1.00 94.25 81 CYS A C 1
ATOM 628 O O . CYS A 1 81 ? -1.076 -10.207 -5.058 1.00 94.25 81 CYS A O 1
ATOM 630 N N . GLY A 1 82 ? 0.746 -11.436 -5.539 1.00 92.31 82 GLY A N 1
ATOM 631 C CA . GLY A 1 82 ? 1.036 -11.809 -4.155 1.00 92.31 82 GLY A CA 1
ATOM 632 C C . GLY A 1 82 ? 1.315 -10.594 -3.269 1.00 92.31 82 GLY A C 1
ATOM 633 O O . GLY A 1 82 ? 0.735 -10.483 -2.191 1.00 92.31 82 GLY A O 1
ATOM 634 N N . LEU A 1 83 ? 2.134 -9.656 -3.748 1.00 95.06 83 LEU A N 1
ATOM 635 C CA . LEU A 1 83 ? 2.449 -8.414 -3.047 1.00 95.06 83 LEU A CA 1
ATOM 636 C C . LEU A 1 83 ? 1.202 -7.559 -2.811 1.00 95.06 83 LEU A C 1
ATOM 638 O O . LEU A 1 83 ? 0.929 -7.166 -1.677 1.00 95.06 83 LEU A O 1
ATOM 642 N N . ILE A 1 84 ? 0.431 -7.293 -3.869 1.00 95.31 84 ILE A N 1
ATOM 643 C CA . ILE A 1 84 ? -0.777 -6.465 -3.782 1.00 95.31 84 ILE A CA 1
ATOM 644 C C . ILE A 1 84 ? -1.804 -7.111 -2.854 1.00 95.31 84 ILE A C 1
ATOM 646 O O . ILE A 1 84 ? -2.378 -6.433 -2.007 1.00 95.31 84 ILE A O 1
ATOM 650 N N . TRP A 1 85 ? -1.978 -8.429 -2.936 1.00 92.44 85 TRP A N 1
ATOM 651 C CA . TRP A 1 85 ? -2.832 -9.174 -2.016 1.00 92.44 85 TRP A CA 1
ATOM 652 C C . TRP A 1 85 ? -2.388 -9.034 -0.552 1.00 92.44 85 TRP A C 1
ATOM 654 O O . TRP A 1 85 ? -3.212 -8.746 0.317 1.00 92.44 85 TRP A O 1
ATOM 664 N N . GLN A 1 86 ? -1.091 -9.190 -0.267 1.00 91.50 86 GLN A N 1
ATOM 665 C CA . GLN A 1 86 ? -0.553 -9.002 1.084 1.00 91.50 86 GLN A CA 1
ATOM 666 C C . GLN A 1 86 ? -0.787 -7.573 1.596 1.00 91.50 86 GLN A C 1
ATOM 668 O O . GLN A 1 86 ? -1.167 -7.403 2.754 1.00 91.50 86 GLN A O 1
ATOM 673 N N . MET A 1 87 ? -0.606 -6.558 0.744 1.00 94.25 87 MET A N 1
ATOM 674 C CA . MET A 1 87 ? -0.880 -5.159 1.088 1.00 94.25 87 MET A CA 1
ATOM 675 C C . MET A 1 87 ? -2.361 -4.929 1.397 1.00 94.25 87 MET A C 1
ATOM 677 O O . MET A 1 87 ? -2.676 -4.370 2.445 1.00 94.25 87 MET A O 1
ATOM 681 N N . ILE A 1 88 ? -3.259 -5.399 0.524 1.00 92.62 88 ILE A N 1
ATOM 682 C CA . ILE A 1 88 ? -4.716 -5.340 0.703 1.00 92.62 88 ILE A CA 1
ATOM 683 C C . ILE A 1 88 ? -5.084 -5.877 2.088 1.00 92.62 88 ILE A C 1
ATOM 685 O O . ILE A 1 88 ? -5.617 -5.131 2.910 1.00 92.62 88 ILE A O 1
ATOM 689 N N . LEU A 1 89 ? -4.706 -7.125 2.383 1.00 90.12 89 LEU A N 1
ATOM 690 C CA . LEU A 1 89 ? -5.021 -7.754 3.663 1.00 90.12 89 LEU A CA 1
ATOM 691 C C . LEU A 1 89 ? -4.445 -6.979 4.851 1.00 90.12 89 LEU A C 1
ATOM 693 O O . LEU A 1 89 ? -5.164 -6.723 5.816 1.00 90.12 89 LEU A O 1
ATOM 697 N N . HIS A 1 90 ? -3.166 -6.605 4.795 1.00 88.38 90 HIS A N 1
ATOM 698 C CA . HIS A 1 90 ? -2.491 -5.950 5.911 1.00 88.38 90 HIS A CA 1
ATOM 699 C C . HIS A 1 90 ? -3.141 -4.608 6.267 1.00 88.38 90 HIS A C 1
ATOM 701 O O . HIS A 1 90 ? -3.559 -4.419 7.408 1.00 88.38 90 HIS A O 1
ATOM 707 N N . PHE A 1 91 ? -3.290 -3.705 5.294 1.00 91.12 91 PHE A N 1
ATOM 708 C CA . PHE A 1 91 ? -3.802 -2.356 5.550 1.00 91.12 91 PHE A CA 1
ATOM 709 C C . PHE A 1 91 ? -5.293 -2.342 5.889 1.00 91.12 91 PHE A C 1
ATOM 711 O O . PHE A 1 91 ? -5.743 -1.531 6.697 1.00 91.12 91 PHE A O 1
ATOM 718 N N . GLN A 1 92 ? -6.082 -3.256 5.321 1.00 90.00 92 GLN A N 1
ATOM 719 C CA . GLN A 1 92 ? -7.502 -3.357 5.663 1.00 90.00 92 GLN A CA 1
ATOM 720 C C . GLN A 1 92 ? -7.697 -3.871 7.086 1.00 90.00 92 GLN A C 1
ATOM 722 O O . GLN A 1 92 ? -8.554 -3.357 7.808 1.00 90.00 92 GLN A O 1
ATOM 727 N N . ILE A 1 93 ? -6.903 -4.856 7.510 1.00 87.38 93 ILE A N 1
ATOM 728 C CA . ILE A 1 93 ? -6.919 -5.326 8.895 1.00 87.38 93 ILE A CA 1
ATOM 729 C C . ILE A 1 93 ? -6.431 -4.210 9.824 1.00 87.38 93 ILE A C 1
ATOM 731 O O . ILE A 1 93 ? -7.135 -3.894 10.780 1.00 87.38 93 ILE A O 1
ATOM 735 N N . GLU A 1 94 ? -5.295 -3.569 9.530 1.00 87.12 94 GLU A N 1
ATOM 736 C CA . GLU A 1 94 ? -4.740 -2.462 10.325 1.00 87.12 94 GLU A CA 1
ATOM 737 C C . GLU A 1 94 ? -5.776 -1.346 10.537 1.00 87.12 94 GLU A C 1
ATOM 739 O O . GLU A 1 94 ? -6.059 -0.974 11.678 1.00 87.12 94 GLU A O 1
ATOM 744 N N . ASN A 1 95 ? -6.419 -0.882 9.460 1.00 89.19 95 ASN A N 1
ATOM 745 C CA . ASN A 1 95 ? -7.439 0.162 9.524 1.00 89.19 95 ASN A CA 1
ATOM 746 C C . ASN A 1 95 ? -8.658 -0.258 10.364 1.00 89.19 95 ASN A C 1
ATOM 748 O O . ASN A 1 95 ? -9.128 0.505 11.206 1.00 89.19 95 ASN A O 1
ATOM 752 N N . ASN A 1 96 ? -9.168 -1.481 10.183 1.00 87.31 96 ASN A N 1
ATOM 753 C CA . ASN A 1 96 ? -10.303 -1.965 10.975 1.00 87.31 96 ASN A CA 1
ATOM 754 C C . ASN A 1 96 ? -9.947 -2.121 12.460 1.00 87.31 96 ASN A C 1
ATOM 756 O O . ASN A 1 96 ? -10.734 -1.743 13.326 1.00 87.31 96 ASN A O 1
ATOM 760 N N . VAL A 1 97 ? -8.755 -2.634 12.769 1.00 86.19 97 VAL A N 1
ATOM 761 C CA . VAL A 1 97 ? -8.257 -2.750 14.147 1.00 86.19 97 VAL A CA 1
ATOM 762 C C . VAL A 1 97 ? -8.139 -1.370 14.793 1.00 86.19 97 VAL A C 1
ATOM 764 O O . VAL A 1 97 ? -8.513 -1.205 15.955 1.00 86.19 97 VAL A O 1
ATOM 767 N N . GLN A 1 98 ? -7.658 -0.372 14.053 1.00 86.69 98 GLN A N 1
ATOM 768 C CA . GLN A 1 98 ? -7.558 1.001 14.535 1.00 86.69 98 GLN A CA 1
ATOM 769 C C . GLN A 1 98 ? -8.941 1.610 14.829 1.00 86.69 98 GLN A C 1
ATOM 771 O O . GLN A 1 98 ? -9.146 2.147 15.918 1.00 86.69 98 GLN A O 1
ATOM 776 N N . LEU A 1 99 ? -9.921 1.432 13.936 1.00 86.69 99 LEU A N 1
ATOM 777 C CA . LEU A 1 99 ? -11.305 1.878 14.159 1.00 86.69 99 LEU A CA 1
ATOM 778 C C . LEU A 1 99 ? -11.940 1.227 15.394 1.00 86.69 99 LEU A C 1
ATOM 780 O O . LEU A 1 99 ? -12.579 1.901 16.202 1.00 86.69 99 LEU A O 1
ATOM 784 N N . LEU A 1 100 ? -11.734 -0.078 15.584 1.00 85.06 100 LEU A N 1
ATOM 785 C CA . LEU A 1 100 ? -12.227 -0.783 16.767 1.00 85.06 100 LEU A CA 1
ATOM 786 C C . LEU A 1 100 ? -11.611 -0.214 18.056 1.00 85.06 100 LEU A C 1
ATOM 788 O O . LEU A 1 100 ? -12.332 0.016 19.030 1.00 85.06 100 LEU A O 1
ATOM 792 N N . LYS A 1 101 ? -10.309 0.095 18.057 1.00 84.06 101 LYS A N 1
ATOM 793 C CA . LYS A 1 101 ? -9.648 0.757 19.195 1.00 84.06 101 LYS A CA 1
ATOM 794 C C . LYS A 1 101 ? -10.236 2.141 19.477 1.00 84.06 101 LYS A C 1
ATOM 796 O O . LYS A 1 101 ? -10.471 2.470 20.639 1.00 84.06 101 LYS A O 1
ATOM 801 N N . GLU A 1 102 ? -10.512 2.934 18.445 1.00 85.38 102 GLU A N 1
ATOM 802 C CA . GLU A 1 102 ? -11.125 4.267 18.570 1.00 85.38 102 GLU A CA 1
ATOM 803 C C . GLU A 1 102 ? -12.553 4.214 19.125 1.00 85.38 102 GLU A C 1
ATOM 805 O O . GLU A 1 102 ? -12.971 5.060 19.929 1.00 85.38 102 GLU A O 1
ATOM 810 N N . TRP A 1 103 ? -13.306 3.182 18.752 1.00 84.75 103 TRP A N 1
ATOM 811 C CA . TRP A 1 103 ? -14.621 2.923 19.327 1.00 84.75 103 TRP A CA 1
ATOM 812 C C . TRP A 1 103 ? -14.544 2.391 20.756 1.00 84.75 103 TRP A C 1
ATOM 814 O O . TRP A 1 103 ? -15.520 2.521 21.484 1.00 84.75 103 TRP A O 1
ATOM 824 N N . GLY A 1 104 ? -13.380 1.921 21.205 1.00 80.31 104 GLY A N 1
ATOM 825 C CA . GLY A 1 104 ? -13.124 1.536 22.590 1.00 80.31 104 GLY A CA 1
ATOM 826 C C . GLY A 1 104 ? -13.049 0.031 22.816 1.00 80.31 104 GLY A C 1
ATOM 827 O O . GLY A 1 104 ? -13.117 -0.392 23.964 1.00 80.31 104 GLY A O 1
ATOM 828 N N . PHE A 1 105 ? -12.903 -0.781 21.771 1.00 80.75 105 PHE A N 1
ATOM 829 C CA . PHE A 1 105 ? -12.618 -2.207 21.917 1.00 80.75 105 PHE A CA 1
ATOM 830 C C . PHE A 1 105 ? -11.132 -2.418 22.234 1.00 80.75 105 PHE A C 1
ATOM 832 O O . PHE A 1 105 ? -10.257 -1.864 21.564 1.00 80.75 105 PHE A O 1
ATOM 839 N N . GLU A 1 106 ? -10.823 -3.233 23.242 1.00 77.69 106 GLU A N 1
ATOM 840 C CA . GLU A 1 106 ? -9.477 -3.784 23.398 1.00 77.69 106 GLU A CA 1
ATOM 841 C C . GLU A 1 106 ? -9.259 -4.906 22.391 1.00 77.69 106 GLU A C 1
ATOM 843 O O . GLU A 1 106 ? -10.110 -5.772 22.218 1.00 77.69 106 GLU A O 1
ATOM 848 N N . LEU A 1 107 ? -8.112 -4.885 21.716 1.00 73.00 107 LEU A N 1
ATOM 849 C CA . LEU A 1 107 ? -7.658 -6.000 20.901 1.00 73.00 107 LEU A CA 1
ATOM 850 C C . LEU A 1 107 ? -6.331 -6.468 21.463 1.00 73.00 107 LEU A C 1
ATOM 852 O O . LEU A 1 107 ? -5.356 -5.712 21.472 1.00 73.00 107 LEU A O 1
ATOM 856 N N . GLU A 1 108 ? -6.306 -7.709 21.921 1.00 65.88 108 GLU A N 1
ATOM 857 C CA . GLU A 1 108 ? -5.066 -8.380 22.274 1.00 65.88 108 GLU A CA 1
ATOM 858 C C . GLU A 1 108 ? -4.525 -9.032 20.999 1.00 65.88 108 GLU A C 1
ATOM 860 O O . GLU A 1 108 ? -5.134 -9.951 20.447 1.00 65.88 108 GLU A O 1
ATOM 865 N N . LEU A 1 109 ? -3.390 -8.535 20.491 1.00 59.12 109 LEU A N 1
ATOM 866 C CA . LEU A 1 109 ? -2.601 -9.323 19.547 1.00 59.12 109 LEU A CA 1
ATOM 867 C C . LEU A 1 109 ? -2.029 -10.482 20.354 1.00 59.12 109 LEU A C 1
ATOM 869 O O . LEU A 1 109 ? -1.197 -10.267 21.235 1.00 59.12 109 LEU A O 1
ATOM 873 N N . ALA A 1 110 ? -2.515 -11.691 20.090 1.00 54.06 110 ALA A N 1
ATOM 874 C CA . ALA A 1 110 ? -2.062 -12.885 20.777 1.00 54.06 110 ALA A CA 1
ATOM 875 C C . ALA A 1 110 ? -0.553 -13.101 20.547 1.00 54.06 110 ALA A C 1
ATOM 877 O O . ALA A 1 110 ? -0.143 -13.733 19.578 1.00 54.06 110 ALA A O 1
ATOM 878 N N . ASN A 1 111 ? 0.281 -12.625 21.470 1.00 47.03 111 ASN A N 1
ATOM 879 C CA . ASN A 1 111 ? 1.610 -13.180 21.686 1.00 47.03 111 ASN A CA 1
ATOM 880 C C . ASN A 1 111 ? 1.409 -14.489 22.454 1.00 47.03 111 ASN A C 1
ATOM 882 O O . ASN A 1 111 ? 1.469 -14.493 23.680 1.00 47.03 111 ASN A O 1
ATOM 886 N N . SER A 1 112 ? 1.097 -15.589 21.768 1.00 43.22 112 SER A N 1
ATOM 887 C CA . SER A 1 112 ? 1.069 -16.892 22.442 1.00 43.22 112 SER A CA 1
ATOM 888 C C . SER A 1 112 ? 2.497 -17.411 22.643 1.00 43.22 112 SER A C 1
ATOM 890 O O . SER A 1 112 ? 3.215 -17.584 21.655 1.00 43.22 112 SER A O 1
ATOM 892 N N . PRO A 1 113 ? 2.913 -17.738 23.881 1.00 47.09 113 PRO A N 1
ATOM 893 C CA . PRO A 1 113 ? 3.937 -18.744 24.118 1.00 47.09 113 PRO A CA 1
ATOM 894 C C . PRO A 1 113 ? 3.383 -20.118 23.701 1.00 47.09 113 PRO A C 1
ATOM 896 O O . PRO A 1 113 ? 2.227 -20.447 23.961 1.00 47.09 113 PRO A O 1
ATOM 899 N N . SER A 1 114 ? 4.217 -20.906 23.029 1.00 43.06 114 SER A N 1
ATOM 900 C CA . SER A 1 114 ? 3.937 -22.204 22.405 1.00 43.06 114 SER A CA 1
ATOM 901 C C . SER A 1 114 ? 3.174 -23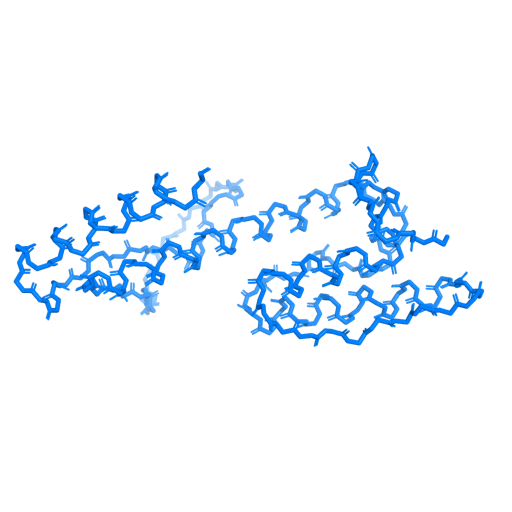.221 23.270 1.00 43.06 114 SER A C 1
ATOM 903 O O . SER A 1 114 ? 3.527 -23.424 24.424 1.00 43.06 114 SER A O 1
ATOM 905 N N . THR A 1 115 ? 2.291 -24.021 22.657 1.00 43.41 115 THR A N 1
ATOM 906 C CA . THR A 1 115 ? 2.253 -25.483 22.882 1.00 43.41 115 THR A CA 1
ATOM 907 C C . THR A 1 115 ? 1.881 -26.212 21.588 1.00 43.41 115 THR A C 1
ATOM 909 O O . THR A 1 115 ? 1.043 -25.787 20.801 1.00 43.41 115 THR A O 1
ATOM 912 N N . SER A 1 116 ? 2.609 -27.295 21.352 1.00 46.94 116 SER A N 1
ATOM 913 C CA . SER A 1 116 ? 2.688 -28.119 20.149 1.00 46.94 116 SER A CA 1
ATOM 914 C C . SER A 1 116 ? 1.365 -28.746 19.701 1.00 46.94 116 SER A C 1
ATOM 916 O O . SER A 1 116 ? 0.772 -29.512 20.462 1.00 46.94 116 SER A O 1
ATOM 918 N N . LYS A 1 117 ? 1.010 -28.580 18.421 1.00 42.69 117 LYS A N 1
ATOM 919 C CA . LYS A 1 117 ? 0.291 -29.601 17.645 1.00 42.69 117 LYS A CA 1
ATOM 920 C C . LYS A 1 117 ? 0.877 -29.680 16.238 1.00 42.69 117 LYS A C 1
ATOM 922 O O . LYS A 1 117 ? 0.977 -28.685 15.530 1.00 42.69 117 LYS A O 1
ATOM 927 N N . ILE A 1 118 ? 1.330 -30.880 15.892 1.00 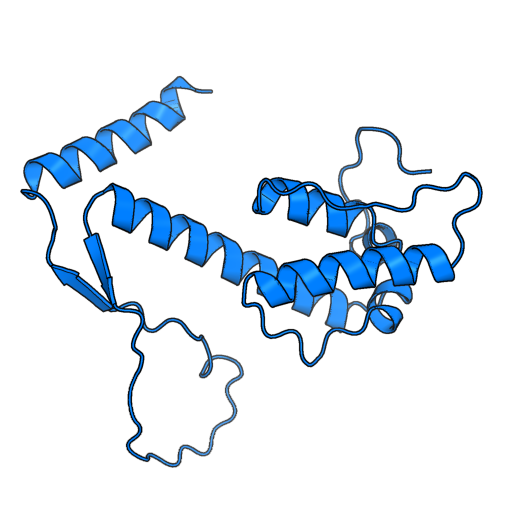50.88 118 ILE A N 1
ATOM 928 C CA . ILE A 1 118 ? 1.742 -31.272 14.548 1.00 50.88 118 ILE A CA 1
ATOM 929 C C . ILE A 1 118 ? 0.465 -31.332 13.710 1.00 50.88 118 ILE A C 1
ATOM 931 O O . ILE A 1 118 ? -0.391 -32.169 13.985 1.00 50.88 118 ILE A O 1
ATOM 935 N N . GLU A 1 119 ? 0.340 -30.480 12.697 1.00 41.91 119 GLU A N 1
ATOM 936 C CA . GLU A 1 119 ? -0.701 -30.612 11.676 1.00 41.91 119 GLU A CA 1
ATOM 937 C C . GLU A 1 119 ? -0.050 -30.658 10.293 1.00 41.91 119 GLU A C 1
ATOM 939 O O . GLU A 1 119 ? 0.466 -29.673 9.763 1.00 41.91 119 GLU A O 1
ATOM 944 N N . ASN A 1 120 ? -0.050 -31.867 9.730 1.00 43.50 120 ASN A N 1
ATOM 945 C CA . ASN A 1 120 ? 0.251 -32.136 8.333 1.00 43.50 120 ASN A CA 1
ATOM 946 C C . ASN A 1 120 ? -0.938 -31.661 7.493 1.00 43.50 120 ASN A C 1
ATOM 948 O O . ASN A 1 120 ? -1.996 -32.284 7.497 1.00 43.50 120 ASN A O 1
ATOM 952 N N . GLY A 1 121 ? -0.757 -30.557 6.776 1.00 40.50 121 GLY A N 1
ATOM 953 C CA . GLY A 1 121 ? -1.771 -30.004 5.885 1.00 40.50 121 GLY A CA 1
ATOM 954 C C . GLY A 1 121 ? -1.424 -28.572 5.516 1.00 40.50 121 GLY A C 1
ATOM 955 O O . GLY A 1 121 ? -1.858 -27.630 6.172 1.00 40.50 121 GLY A O 1
ATOM 956 N N . SER A 1 122 ? -0.600 -28.391 4.485 1.00 42.19 122 SER A N 1
ATOM 957 C CA . SER A 1 122 ? -0.174 -27.075 4.007 1.00 42.19 122 SER A CA 1
ATOM 958 C C . SER A 1 122 ? -1.324 -26.346 3.302 1.00 42.19 122 SER A C 1
ATOM 960 O O . SER A 1 122 ? -1.386 -26.299 2.074 1.00 42.19 122 SER A O 1
ATOM 962 N N . SER A 1 123 ? -2.238 -25.773 4.084 1.00 43.59 123 SER A N 1
ATOM 963 C CA . SER A 1 123 ? -3.119 -24.700 3.629 1.00 43.59 123 SER A CA 1
ATOM 964 C C . SER A 1 123 ? -2.354 -23.373 3.723 1.00 43.59 123 SER A C 1
ATOM 966 O O . SER A 1 123 ? -1.823 -23.071 4.794 1.00 43.59 123 SER A O 1
ATOM 968 N N . PRO A 1 124 ? -2.295 -22.541 2.664 1.00 46.28 124 PRO A N 1
ATOM 969 C CA . PRO A 1 124 ? -1.606 -21.244 2.701 1.00 46.28 124 PRO A CA 1
ATOM 970 C C . PRO A 1 124 ? -2.206 -20.254 3.716 1.00 46.28 124 PRO A C 1
ATOM 972 O O . PRO A 1 124 ? -1.635 -19.193 3.949 1.00 46.28 124 PRO A O 1
ATOM 975 N N . PHE A 1 125 ? -3.359 -20.587 4.307 1.00 47.62 125 PHE A N 1
ATOM 976 C CA . PHE A 1 125 ? -4.160 -19.710 5.157 1.00 47.62 125 PHE A CA 1
ATOM 977 C C . PHE A 1 125 ? -3.917 -19.883 6.665 1.00 47.62 125 PHE A C 1
ATOM 979 O O . PHE A 1 125 ? -4.367 -19.045 7.442 1.00 47.62 125 PHE A O 1
ATOM 986 N N . SER A 1 126 ? -3.189 -20.917 7.111 1.00 43.16 126 SER A N 1
ATOM 987 C CA . SER A 1 126 ? -2.978 -21.187 8.550 1.00 43.16 126 SER A CA 1
ATOM 988 C C . SER A 1 126 ? -1.980 -20.245 9.240 1.00 43.16 126 SER A C 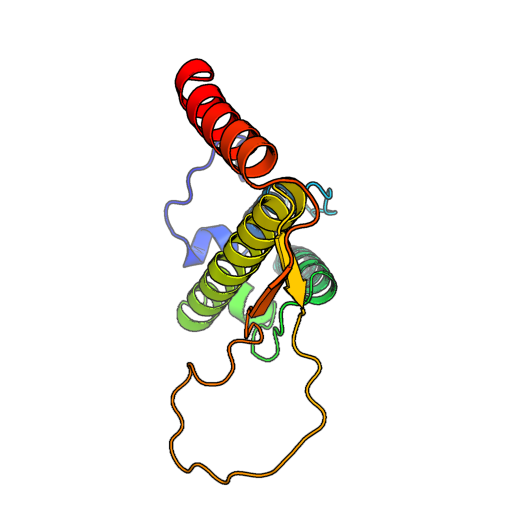1
ATOM 990 O O . SER A 1 126 ? -1.753 -20.358 10.441 1.00 43.16 126 SER A O 1
ATOM 992 N N . LYS A 1 127 ? -1.398 -19.292 8.503 1.00 45.03 127 LYS A N 1
ATOM 993 C CA . LYS A 1 127 ? -0.449 -18.296 9.018 1.00 45.03 127 LYS A CA 1
ATOM 994 C C . LYS A 1 127 ? -0.954 -16.862 8.864 1.00 45.03 127 LYS A C 1
ATOM 996 O O . LYS A 1 127 ? -0.156 -15.969 8.595 1.00 45.03 127 LYS A O 1
ATOM 1001 N N . LEU A 1 128 ? -2.257 -16.607 9.006 1.00 45.72 128 LEU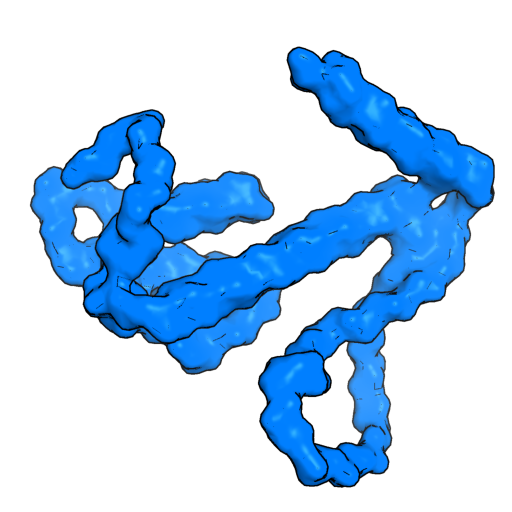 A N 1
ATOM 1002 C CA . LEU A 1 128 ? -2.673 -15.222 9.232 1.00 45.72 128 LEU A CA 1
ATOM 1003 C C . LEU A 1 128 ? -2.146 -14.792 10.615 1.00 45.72 128 LEU A C 1
ATOM 1005 O O . LEU A 1 128 ? -2.522 -15.414 11.608 1.00 45.72 128 LEU A O 1
ATOM 1009 N N . PRO A 1 129 ? -1.312 -13.742 10.722 1.00 47.84 129 PRO A N 1
ATOM 1010 C CA . PRO A 1 129 ? -0.698 -13.332 11.989 1.00 47.84 129 PRO A CA 1
ATOM 1011 C C . PRO A 1 129 ? -1.686 -12.649 12.958 1.00 47.84 129 PRO A C 1
ATOM 1013 O O . PRO A 1 129 ? -1.275 -12.050 13.947 1.00 47.84 129 PRO A O 1
ATOM 1016 N N . TYR A 1 130 ? -2.993 -12.731 12.694 1.00 51.84 130 TYR A N 1
ATOM 1017 C CA . TYR A 1 130 ? -4.028 -11.995 13.409 1.00 51.84 130 TYR A CA 1
ATOM 1018 C C . TYR A 1 130 ? -5.122 -12.943 13.922 1.00 51.84 130 TYR A C 1
ATOM 1020 O O . TYR A 1 130 ? -6.194 -13.055 13.332 1.00 51.84 130 TYR A O 1
ATOM 1028 N N . GLN A 1 131 ? -4.881 -13.608 15.055 1.00 55.16 131 GLN A N 1
ATOM 1029 C CA . GLN A 1 131 ? -5.984 -14.046 15.918 1.00 55.16 131 GLN A CA 1
ATOM 1030 C C . GLN A 1 131 ? -6.444 -12.836 16.733 1.00 55.16 131 GLN A C 1
ATOM 1032 O O . GLN A 1 131 ? -5.911 -12.551 17.804 1.00 55.16 131 GLN A O 1
ATOM 1037 N N . LEU A 1 132 ? -7.398 -12.081 16.185 1.00 55.38 132 LEU A N 1
ATOM 1038 C CA . LEU A 1 132 ? -7.985 -10.930 16.864 1.00 55.38 132 LEU A CA 1
ATOM 1039 C C . LEU A 1 132 ? -8.935 -11.427 17.957 1.00 55.38 132 LEU A C 1
ATOM 1041 O O . LEU A 1 132 ? -10.063 -11.824 17.671 1.00 55.38 132 LEU A O 1
ATOM 1045 N N . HIS A 1 133 ? -8.480 -11.402 19.209 1.00 61.97 133 HIS A N 1
ATOM 1046 C CA . HIS A 1 133 ? -9.365 -11.573 20.355 1.00 61.97 133 HIS A CA 1
ATOM 1047 C C . HIS A 1 133 ? -9.945 -10.212 20.744 1.00 61.97 133 HIS A C 1
ATOM 1049 O O . HIS A 1 133 ? -9.206 -9.261 21.010 1.00 61.97 133 HIS A O 1
ATOM 1055 N N . ILE A 1 134 ? -11.277 -10.121 20.749 1.00 64.06 134 ILE A N 1
ATOM 1056 C CA . ILE A 1 134 ? -11.998 -8.937 21.221 1.00 64.06 134 ILE A CA 1
ATOM 1057 C C . ILE A 1 134 ? -11.964 -8.962 22.752 1.00 64.06 134 ILE A C 1
ATOM 1059 O O . ILE A 1 134 ? -12.587 -9.815 23.382 1.00 64.06 134 ILE A O 1
ATOM 1063 N N . GLY A 1 135 ? -11.196 -8.044 23.331 1.00 67.81 135 GLY A N 1
ATOM 1064 C CA . GLY A 1 135 ? -11.087 -7.814 24.766 1.00 67.81 135 GLY A CA 1
ATOM 1065 C C . GLY A 1 135 ? -12.260 -7.005 25.328 1.00 67.81 135 GLY A C 1
ATOM 1066 O O . GLY A 1 135 ? -13.330 -6.894 24.725 1.00 67.81 135 GLY A O 1
ATOM 1067 N N . ARG A 1 136 ? -12.074 -6.427 26.520 1.00 76.81 136 ARG A N 1
ATOM 1068 C CA . ARG A 1 136 ? -13.121 -5.639 27.188 1.00 76.81 136 ARG A CA 1
ATOM 1069 C C . ARG A 1 136 ? -13.314 -4.273 26.518 1.00 76.81 136 ARG A C 1
ATOM 1071 O O . ARG A 1 136 ? -12.431 -3.745 25.843 1.00 76.81 136 ARG A O 1
ATOM 1078 N N . LEU A 1 137 ? -14.496 -3.687 26.711 1.00 80.19 137 LEU A N 1
ATOM 1079 C CA . LEU A 1 137 ? -14.775 -2.320 26.273 1.00 80.19 137 LEU A CA 1
ATOM 1080 C C . LEU A 1 137 ? -14.149 -1.314 27.245 1.00 80.19 137 LEU A C 1
ATOM 1082 O O . LEU A 1 137 ? -14.374 -1.383 28.452 1.00 80.19 137 LEU A O 1
ATOM 1086 N N . LYS A 1 138 ? -13.427 -0.330 26.706 1.00 78.38 138 LYS A N 1
ATOM 1087 C CA . LYS A 1 138 ? -12.852 0.808 27.441 1.00 78.38 138 LYS A CA 1
ATOM 1088 C C . LYS A 1 138 ? -13.871 1.900 27.779 1.00 78.38 138 LYS A C 1
ATOM 1090 O O . LYS A 1 138 ? -13.526 2.873 28.444 1.00 78.38 138 LYS A O 1
ATOM 1095 N N . ALA A 1 139 ? -15.102 1.785 27.287 1.00 83.25 139 ALA A N 1
ATOM 1096 C CA . ALA A 1 139 ? -16.174 2.746 27.506 1.00 83.25 139 ALA A CA 1
ATOM 1097 C C . ALA A 1 139 ? -17.525 2.030 27.672 1.00 83.25 139 ALA A C 1
ATOM 1099 O O . ALA A 1 139 ? -17.680 0.906 27.188 1.00 83.25 139 ALA A O 1
ATOM 1100 N N . PRO A 1 140 ? -18.514 2.681 28.313 1.00 89.56 140 PRO A N 1
ATOM 1101 C CA . PRO A 1 140 ? -19.890 2.203 28.325 1.00 89.56 140 PRO A CA 1
ATOM 1102 C C . PRO A 1 140 ? -20.407 1.910 26.910 1.00 89.56 140 PRO A C 1
ATOM 1104 O O . PRO A 1 140 ? -20.106 2.644 25.965 1.00 89.56 140 PRO A O 1
ATOM 1107 N N . VAL A 1 141 ? -21.179 0.830 26.770 1.00 86.69 141 VAL A N 1
ATOM 1108 C CA . VAL A 1 141 ? -21.662 0.310 25.478 1.00 86.69 141 VAL A CA 1
ATOM 1109 C C . VAL A 1 141 ? -22.396 1.380 24.665 1.00 86.69 141 VAL A C 1
ATOM 1111 O O . VAL A 1 141 ? -22.179 1.500 23.463 1.00 86.69 141 VAL A O 1
ATOM 1114 N N . ASP A 1 142 ? -23.215 2.204 25.314 1.00 91.31 142 ASP A N 1
ATOM 1115 C CA . ASP A 1 142 ? -23.952 3.309 24.697 1.00 91.31 142 ASP A CA 1
ATOM 1116 C C . ASP A 1 142 ? -23.020 4.323 24.018 1.00 91.31 142 ASP A C 1
ATOM 1118 O O . ASP A 1 142 ? -23.283 4.759 22.896 1.00 91.31 142 ASP A O 1
ATOM 1122 N N . ARG A 1 143 ? -21.879 4.644 24.638 1.00 89.44 143 ARG A N 1
ATOM 1123 C CA . ARG A 1 143 ? -20.879 5.553 24.057 1.00 89.44 143 ARG A CA 1
ATOM 1124 C C . ARG A 1 143 ? -20.174 4.942 22.852 1.00 89.44 143 ARG A C 1
ATOM 1126 O O . ARG A 1 143 ? -19.909 5.655 21.885 1.00 89.44 143 ARG A O 1
ATOM 1133 N N . VAL A 1 144 ? -19.870 3.647 22.910 1.00 87.12 144 VAL A N 1
ATOM 1134 C CA . VAL A 1 144 ? -19.262 2.895 21.800 1.00 87.12 144 VAL A CA 1
ATOM 1135 C C . VAL A 1 144 ? -20.208 2.891 20.597 1.00 87.12 144 VAL A C 1
ATOM 1137 O O . VAL A 1 144 ? -19.814 3.272 19.494 1.00 87.12 144 VAL A O 1
ATOM 1140 N N . ILE A 1 145 ? -21.478 2.545 20.827 1.00 89.44 145 ILE A N 1
ATOM 1141 C CA . ILE A 1 145 ? -22.520 2.523 19.794 1.00 89.44 145 ILE A CA 1
ATOM 1142 C C . ILE A 1 145 ? -22.723 3.921 19.204 1.00 89.44 145 ILE A C 1
ATOM 1144 O O . ILE A 1 145 ? -22.744 4.066 17.984 1.00 89.44 145 ILE A O 1
ATOM 1148 N N . LEU A 1 146 ? -22.803 4.963 20.038 1.00 90.88 146 LEU A N 1
ATOM 1149 C CA . LEU A 1 146 ? -22.950 6.343 19.572 1.00 90.88 146 LEU A CA 1
ATOM 1150 C C . LEU A 1 146 ? -21.806 6.761 18.635 1.00 90.88 146 LEU A C 1
ATOM 1152 O O . LEU A 1 146 ? -22.050 7.367 17.591 1.00 90.88 146 LEU A O 1
ATOM 1156 N N . ARG A 1 147 ? -20.554 6.424 18.981 1.00 89.25 147 ARG A N 1
ATOM 1157 C CA . ARG A 1 147 ? -19.386 6.694 18.125 1.00 89.25 147 ARG A CA 1
ATOM 1158 C C . ARG A 1 147 ? -19.494 5.972 16.787 1.00 89.25 147 ARG A C 1
ATOM 1160 O O . ARG A 1 147 ? -19.257 6.593 15.752 1.00 89.25 147 ARG A O 1
ATOM 1167 N N . TRP A 1 148 ? -19.876 4.697 16.808 1.00 89.62 148 TRP A N 1
ATOM 1168 C CA . TRP A 1 148 ? -20.053 3.904 15.596 1.00 89.62 148 TRP A CA 1
ATOM 1169 C C . TRP A 1 148 ? -21.132 4.492 14.677 1.00 89.62 148 TRP A C 1
ATOM 1171 O O . TRP A 1 148 ? -20.866 4.715 13.497 1.00 89.62 148 TRP A O 1
ATOM 1181 N N . VAL A 1 149 ? -22.315 4.812 15.219 1.00 92.94 149 VAL A N 1
ATOM 1182 C CA . VAL A 1 149 ? -23.433 5.399 14.457 1.00 92.94 149 VAL A CA 1
ATOM 1183 C C . VAL A 1 149 ? -23.010 6.716 13.807 1.00 92.94 149 VAL A C 1
ATOM 1185 O O . VAL A 1 149 ? -23.173 6.891 12.599 1.00 92.94 149 VAL A O 1
ATOM 1188 N N . ASN A 1 150 ? -22.401 7.619 14.582 1.00 92.25 150 ASN A N 1
ATOM 1189 C CA . ASN A 1 150 ? -21.929 8.902 14.064 1.00 92.25 150 ASN A CA 1
ATOM 1190 C C . ASN A 1 150 ? -20.852 8.730 12.985 1.00 92.25 150 ASN A C 1
ATOM 1192 O O . ASN A 1 150 ? -20.855 9.473 12.006 1.00 92.25 150 ASN A O 1
ATOM 1196 N N . ALA A 1 151 ? -19.965 7.739 13.117 1.00 88.12 151 ALA A N 1
ATOM 1197 C CA . ALA A 1 151 ? -18.963 7.442 12.098 1.00 88.12 151 ALA A CA 1
ATOM 1198 C C . ALA A 1 151 ? -19.598 6.986 10.773 1.00 88.12 151 ALA A C 1
ATOM 1200 O O . ALA A 1 151 ? -19.141 7.421 9.716 1.00 88.12 151 ALA A O 1
ATOM 1201 N N . GLN A 1 152 ? -20.662 6.171 10.804 1.00 88.75 152 GLN A N 1
ATOM 1202 C CA . GLN A 1 152 ? -21.376 5.770 9.582 1.00 88.75 152 GLN A CA 1
ATOM 1203 C C . GLN A 1 152 ? -22.113 6.951 8.940 1.00 88.75 152 GLN A C 1
ATOM 1205 O O . GLN A 1 152 ? -21.977 7.183 7.738 1.00 88.75 152 GLN A O 1
ATOM 1210 N N . LEU A 1 153 ? -22.832 7.746 9.739 1.00 92.62 153 LEU A N 1
ATOM 1211 C CA . LEU A 1 153 ? -23.539 8.933 9.246 1.00 92.62 153 LEU A CA 1
ATOM 1212 C C . LEU A 1 153 ? -22.571 9.956 8.636 1.00 92.62 153 LEU A C 1
ATOM 1214 O O . LEU A 1 153 ? -22.841 10.507 7.572 1.00 92.62 153 LEU A O 1
ATOM 1218 N N . ALA A 1 154 ? -21.398 10.153 9.240 1.00 88.25 154 ALA A N 1
ATOM 1219 C CA . ALA A 1 154 ? -20.380 11.063 8.723 1.00 88.25 154 ALA A CA 1
ATOM 1220 C C . ALA A 1 154 ? -19.798 10.648 7.360 1.00 88.25 154 ALA A C 1
ATOM 1222 O O . ALA A 1 154 ? -19.149 11.476 6.721 1.00 88.25 154 ALA A O 1
ATOM 1223 N N . ARG A 1 155 ? -19.969 9.391 6.922 1.00 84.69 155 ARG A N 1
ATOM 1224 C CA . ARG A 1 155 ? -19.603 8.948 5.563 1.00 84.69 155 ARG A CA 1
ATOM 1225 C C . ARG A 1 155 ? -20.681 9.313 4.550 1.00 84.69 155 ARG A C 1
ATOM 1227 O O . ARG A 1 155 ? -20.342 9.685 3.437 1.00 84.69 155 ARG A O 1
ATOM 1234 N N . TYR A 1 156 ? -21.951 9.236 4.946 1.00 84.69 156 TYR A N 1
ATOM 1235 C CA . TYR A 1 156 ? -23.079 9.609 4.094 1.00 84.69 156 TYR A CA 1
ATOM 1236 C C . TYR A 1 156 ? -23.086 11.111 3.789 1.00 84.69 156 TYR A C 1
ATOM 1238 O O . TYR A 1 156 ? -23.221 11.494 2.639 1.00 84.69 156 TYR A O 1
ATOM 1246 N N . PHE A 1 157 ? -22.861 11.957 4.799 1.00 86.50 157 PHE A N 1
ATOM 1247 C CA . PHE A 1 157 ? -22.888 13.418 4.637 1.00 86.50 157 PHE A CA 1
ATOM 1248 C C . PHE A 1 157 ? -21.592 14.035 4.078 1.00 86.50 157 PHE A C 1
ATOM 1250 O O . PHE A 1 157 ? -21.500 15.256 3.976 1.00 86.50 157 PHE A O 1
ATOM 1257 N N . ARG A 1 158 ? -20.568 13.223 3.778 1.00 71.62 158 ARG A N 1
ATOM 1258 C CA . ARG A 1 158 ? -19.309 13.683 3.159 1.00 71.62 158 ARG A CA 1
ATOM 1259 C C . ARG A 1 158 ? -19.258 13.488 1.640 1.00 71.62 158 ARG A C 1
ATOM 1261 O O . ARG A 1 158 ? -18.308 13.974 1.032 1.00 71.62 158 ARG A O 1
ATOM 1268 N N . ASN A 1 159 ? -20.250 12.807 1.069 1.00 49.53 159 ASN A N 1
ATOM 1269 C CA . ASN A 1 159 ? -20.470 12.669 -0.372 1.00 49.53 159 ASN A CA 1
ATOM 1270 C C . ASN A 1 159 ? -21.633 13.564 -0.806 1.00 49.53 159 ASN A C 1
ATOM 1272 O O . ASN A 1 159 ? -21.657 13.920 -2.002 1.00 49.53 159 ASN A O 1
#

InterPro domains:
  IPR001715 Calponin homology domain [PF00307] (7-92)
  IPR001715 Calponin homology domain [PS50021] (1-92)
  IPR001715 Calponin homology domain [SM00033] (1-90)
  IPR036872 CH domain superfamily [G3DSA:1.10.418.10] (1-95)
  IPR036872 CH domain superfamily [SSF47576] (7-156)

Radius of gyration: 19.8 Å; chains: 1; bounding box: 42×46×47 Å

Organism: NCBI:txid387005

pLDDT: mean 81.05, std 17.86, range [39.19, 97.44]

Sequence (159 aa):
MHSSSELVEDLFEDLKDGVLLCHLIEVLTGEALPVNKTKESKRVHHISNLTTALTVLRRRGLDLVNNNPTDIANGNPRIICGLIWQMILHFQIENNVQLLKEWGFELELANSPSTSKIENGSSPFSKLPYQLHIGRLKAPVDRVILRWVNAQLARYFRN